Protein AF-A0A085BHT9-F1 (afdb_monomer)

Organism: NCBI:txid421072

Sequence (127 aa):
MGKAIFTNKTFLYGLVFFIIIVLLYNLYALLFEFEAFLFIPIIIQVTLLFLVFVRHQYIKVLLQIWSAVFLILGFGLFVLGGLLKDLANGFEYFDILNYFPKVVLLLAGLIIFQGSSKTIHTRNLDD

Secondary structure (DSSP, 8-state):
--EEEES-HHHHHHHHHHHHHHHHHHHHHHHHH--GGGHHHHHHHHHHHHHHHHTBTTHHHHHHHHIIIIIIIHHHHHHHHHHHHHHHTTTTT--HHHHHHHHHHHHHHHHHHHHHHHHEEEE-TT-

pLDDT: mean 91.44, std 7.53, range [50.0, 97.25]

Mean predicted aligned error: 4.76 Å

Radius of gyration: 17.09 Å; Cα contacts (8 Å, |Δi|>4): 119; chains: 1; bounding box: 45×24×51 Å

Solvent-accessible surface area (backbone atoms only — not comparable to full-atom values): 6765 Å² total; per-residue (Å²): 126,41,36,37,43,69,76,43,63,68,58,53,54,52,49,53,51,50,52,51,53,54,43,51,50,46,51,49,45,37,74,75,69,64,46,74,75,44,54,59,61,44,55,52,48,54,50,50,52,53,30,60,75,71,25,36,45,57,42,48,61,53,47,35,52,48,21,44,51,62,22,32,48,46,28,43,50,51,52,52,53,49,52,52,52,31,58,75,57,73,46,77,82,68,55,66,80,75,45,49,66,40,52,52,44,23,50,50,13,52,50,48,32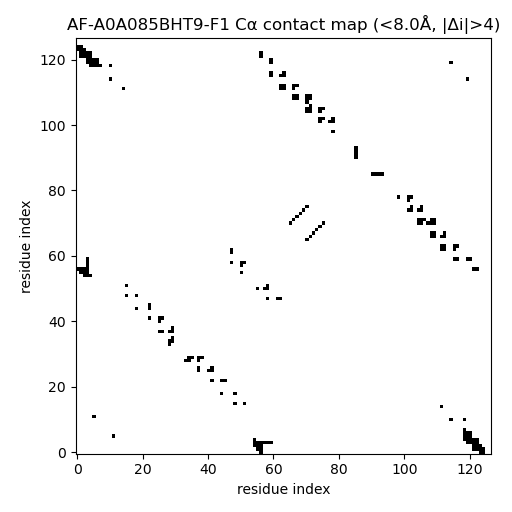,52,43,37,65,76,31,45,46,69,46,61,78,88,115

Structure (mmCIF, N/CA/C/O backbone):
data_AF-A0A085BHT9-F1
#
_entry.id   AF-A0A085BHT9-F1
#
loop_
_atom_site.group_PDB
_atom_site.id
_atom_site.type_symbol
_atom_site.label_atom_id
_atom_site.label_alt_id
_atom_site.label_comp_id
_atom_site.label_asym_id
_atom_site.label_entity_id
_atom_site.label_seq_id
_atom_site.pdbx_PDB_ins_code
_atom_site.Cartn_x
_atom_site.Cartn_y
_atom_site.Cartn_z
_atom_site.occupancy
_atom_site.B_iso_or_equiv
_atom_site.auth_seq_id
_atom_site.auth_comp_id
_atom_site.auth_asym_id
_atom_site.auth_atom_id
_atom_site.pdbx_PDB_model_num
ATOM 1 N N . MET A 1 1 ? -15.523 10.522 21.002 1.00 62.94 1 MET A N 1
ATOM 2 C CA . MET A 1 1 ? -14.625 10.137 19.885 1.00 62.94 1 MET A CA 1
ATOM 3 C C . MET A 1 1 ? -15.348 9.161 18.975 1.00 62.94 1 MET A C 1
ATOM 5 O O . MET A 1 1 ? -15.784 8.120 19.461 1.00 62.94 1 MET A O 1
ATOM 9 N N . GLY A 1 2 ? -15.507 9.498 17.694 1.00 70.94 2 GLY A N 1
ATOM 10 C CA . GLY A 1 2 ? -16.174 8.619 16.740 1.00 70.94 2 GLY A CA 1
ATOM 11 C C . GLY A 1 2 ? -15.411 7.309 16.535 1.00 70.94 2 GLY A C 1
ATOM 12 O O . GLY A 1 2 ? -14.186 7.250 16.678 1.00 70.94 2 GLY A O 1
ATOM 13 N N . LYS A 1 3 ? -16.141 6.239 16.215 1.00 83.38 3 LYS A N 1
ATOM 14 C CA . LYS A 1 3 ? -15.568 4.911 15.942 1.00 83.38 3 LYS A CA 1
ATOM 15 C C . LYS A 1 3 ? -15.850 4.496 14.506 1.00 83.38 3 LYS A C 1
ATOM 17 O O . LYS A 1 3 ? -16.938 4.734 13.979 1.00 83.38 3 LYS A O 1
ATOM 22 N N . ALA A 1 4 ? -14.873 3.840 13.891 1.00 89.31 4 ALA A N 1
ATOM 23 C CA . ALA A 1 4 ? -15.041 3.195 12.602 1.00 89.31 4 ALA A CA 1
ATOM 24 C C . ALA A 1 4 ? -15.702 1.821 12.774 1.00 89.31 4 ALA A C 1
ATOM 26 O O . ALA A 1 4 ? -15.279 0.985 13.578 1.00 89.31 4 ALA A O 1
ATOM 27 N N . ILE A 1 5 ? -16.744 1.573 11.992 1.00 88.62 5 ILE A N 1
ATOM 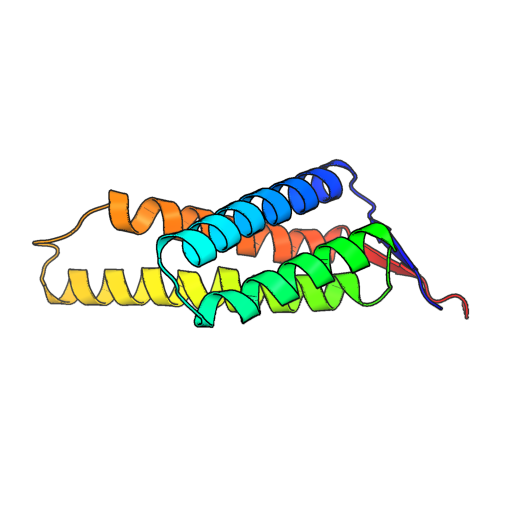28 C CA . ILE A 1 5 ? -17.458 0.302 11.959 1.00 88.62 5 ILE A CA 1
ATOM 29 C C . ILE A 1 5 ? -17.193 -0.338 10.603 1.00 88.62 5 ILE A C 1
ATOM 31 O O . ILE A 1 5 ? -17.589 0.193 9.567 1.00 88.62 5 ILE A O 1
ATOM 35 N N . PHE A 1 6 ? -16.517 -1.486 10.631 1.00 90.75 6 PHE A N 1
ATOM 36 C CA . PHE A 1 6 ? -16.329 -2.347 9.469 1.00 90.75 6 PHE A CA 1
ATOM 37 C C . PHE A 1 6 ? -17.542 -3.271 9.344 1.00 90.75 6 PHE A C 1
ATOM 39 O O . PHE A 1 6 ? -17.735 -4.148 10.188 1.00 90.75 6 PHE A O 1
ATOM 46 N N . THR A 1 7 ? -18.362 -3.074 8.313 1.00 91.38 7 THR A N 1
ATOM 47 C CA . THR A 1 7 ? -19.574 -3.879 8.074 1.00 91.38 7 THR A CA 1
ATOM 48 C C . THR A 1 7 ? -19.247 -5.244 7.481 1.00 91.38 7 THR A C 1
ATOM 50 O O . THR A 1 7 ? -19.899 -6.234 7.802 1.00 91.38 7 THR A O 1
ATOM 53 N N . ASN A 1 8 ? -18.198 -5.321 6.661 1.00 92.56 8 ASN A N 1
ATOM 54 C CA . ASN A 1 8 ? -17.762 -6.550 6.013 1.00 92.56 8 ASN A CA 1
ATOM 55 C C . ASN A 1 8 ? -16.495 -7.108 6.686 1.00 92.56 8 ASN A C 1
ATOM 57 O O . ASN A 1 8 ? -15.405 -6.544 6.558 1.00 92.56 8 ASN A O 1
ATOM 61 N N . LYS A 1 9 ? -16.638 -8.245 7.382 1.00 91.69 9 LYS A N 1
ATOM 62 C CA . LYS A 1 9 ? -15.520 -8.937 8.047 1.00 91.69 9 LYS A CA 1
ATOM 63 C C . LYS A 1 9 ? -14.504 -9.503 7.052 1.00 91.69 9 LYS A C 1
ATOM 65 O O . LYS A 1 9 ? -13.311 -9.445 7.323 1.00 91.69 9 LYS A O 1
ATOM 70 N N . THR A 1 10 ? -14.955 -9.999 5.900 1.00 92.88 10 THR A N 1
ATOM 71 C CA . THR A 1 10 ? -14.074 -10.517 4.843 1.00 92.88 10 THR A CA 1
ATOM 72 C C . THR A 1 10 ? -13.161 -9.419 4.312 1.00 92.88 10 THR A C 1
ATOM 74 O O . THR A 1 10 ? -11.958 -9.630 4.191 1.00 92.88 10 THR A O 1
ATOM 77 N N . PHE A 1 11 ? -13.709 -8.221 4.075 1.00 93.38 11 PHE A N 1
ATOM 78 C CA . PHE A 1 11 ? -12.903 -7.063 3.686 1.00 93.38 11 PHE A CA 1
ATOM 79 C C . PHE A 1 11 ? -11.887 -6.692 4.771 1.00 93.38 11 PHE A C 1
ATOM 81 O O . PHE A 1 11 ? -10.725 -6.471 4.456 1.00 93.38 11 PHE A O 1
ATOM 88 N N . LEU A 1 12 ? -12.297 -6.669 6.045 1.00 94.19 12 LEU A N 1
ATOM 89 C CA . LEU A 1 12 ? -11.396 -6.366 7.160 1.00 94.19 12 LEU A CA 1
ATOM 90 C C . LEU A 1 12 ? -10.214 -7.347 7.231 1.00 94.19 12 LEU A C 1
ATOM 92 O O . LEU A 1 12 ? -9.068 -6.907 7.293 1.00 94.19 12 LEU A O 1
ATOM 96 N N . TYR A 1 13 ? -10.474 -8.657 7.208 1.00 95.00 13 TYR A N 1
ATOM 97 C CA . TYR A 1 13 ? -9.405 -9.657 7.275 1.00 95.00 13 TYR A CA 1
ATOM 98 C C . TYR A 1 13 ? -8.514 -9.628 6.032 1.00 95.00 13 TYR A C 1
ATOM 100 O O . TYR A 1 13 ? -7.295 -9.668 6.171 1.00 95.00 13 TYR A O 1
ATOM 108 N N . GLY A 1 14 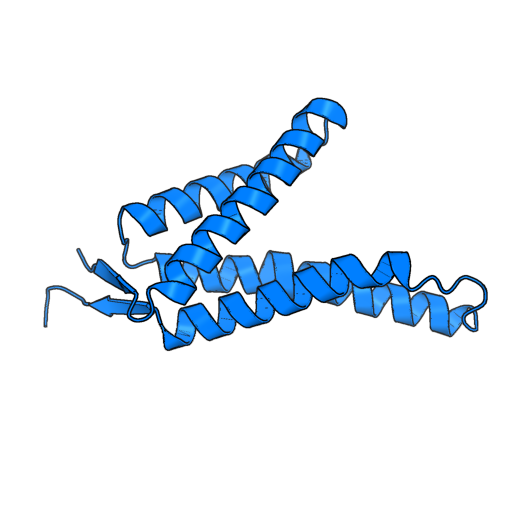? -9.103 -9.483 4.840 1.00 96.31 14 GLY A N 1
ATOM 109 C CA . GLY A 1 14 ? -8.349 -9.342 3.594 1.00 96.31 14 GLY A CA 1
ATOM 110 C C . GLY A 1 14 ? -7.461 -8.096 3.585 1.00 96.31 14 GLY A C 1
ATOM 111 O O . GLY A 1 14 ? -6.305 -8.173 3.182 1.00 96.31 14 GLY A O 1
ATOM 112 N N . LEU A 1 15 ? -7.962 -6.970 4.099 1.00 96.12 15 LEU A N 1
ATOM 113 C CA . LEU A 1 15 ? -7.204 -5.728 4.225 1.00 96.12 15 LEU A CA 1
ATOM 114 C C . LEU A 1 15 ? -6.018 -5.884 5.182 1.00 96.12 15 LEU A C 1
ATOM 116 O O . LEU A 1 15 ? -4.902 -5.519 4.828 1.00 96.12 15 LEU A O 1
ATOM 120 N N . VAL A 1 16 ? -6.251 -6.422 6.383 1.00 96.88 16 VAL A N 1
ATOM 121 C CA . VAL A 1 16 ? -5.185 -6.638 7.375 1.00 96.88 16 VAL A CA 1
ATOM 122 C C . VAL A 1 16 ? -4.127 -7.585 6.818 1.00 96.88 16 VAL A C 1
ATOM 124 O O . VAL A 1 16 ? -2.941 -7.274 6.877 1.00 96.88 16 VAL A O 1
ATOM 127 N N . PHE A 1 17 ? -4.553 -8.700 6.223 1.00 97.25 17 PHE A N 1
ATOM 128 C CA . PHE A 1 17 ? -3.659 -9.665 5.593 1.00 97.25 17 PHE A CA 1
ATOM 129 C C . PHE A 1 17 ? -2.819 -9.028 4.481 1.00 97.25 17 PHE A C 1
ATOM 131 O O . PHE A 1 17 ? -1.600 -9.189 4.460 1.00 97.25 17 PHE A O 1
ATOM 138 N N . PHE A 1 18 ? -3.449 -8.243 3.605 1.00 96.38 18 PHE A N 1
ATOM 139 C CA . PHE A 1 18 ? -2.754 -7.531 2.539 1.00 96.38 18 PHE A CA 1
ATOM 140 C C . PHE A 1 18 ? -1.722 -6.538 3.087 1.00 96.38 18 PHE A C 1
ATOM 142 O O . PHE A 1 18 ? -0.571 -6.565 2.658 1.00 96.38 18 PHE A O 1
ATOM 149 N N . ILE A 1 19 ? -2.095 -5.699 4.063 1.00 96.12 19 ILE A N 1
ATOM 150 C CA . ILE A 1 19 ? -1.159 -4.732 4.655 1.00 96.12 19 ILE A CA 1
ATOM 151 C C . ILE A 1 19 ? 0.023 -5.457 5.311 1.00 96.12 19 ILE A C 1
ATOM 153 O O . ILE A 1 19 ? 1.153 -5.007 5.149 1.00 96.12 19 ILE A O 1
ATOM 157 N N . ILE A 1 20 ? -0.205 -6.588 5.990 1.00 97.19 20 ILE A N 1
ATOM 158 C CA . ILE A 1 20 ? 0.872 -7.393 6.587 1.00 97.19 20 ILE A CA 1
ATOM 159 C C . ILE A 1 20 ? 1.821 -7.932 5.512 1.00 97.19 20 ILE A C 1
ATOM 161 O O . ILE A 1 20 ? 3.029 -7.796 5.674 1.00 97.19 20 ILE A O 1
ATOM 165 N N . ILE A 1 21 ? 1.313 -8.497 4.411 1.00 96.00 21 ILE A N 1
ATOM 166 C CA . ILE A 1 21 ? 2.170 -8.999 3.322 1.00 96.00 21 ILE A CA 1
ATOM 167 C C . ILE A 1 21 ? 3.048 -7.881 2.759 1.00 96.00 21 ILE A C 1
ATOM 169 O O . ILE A 1 21 ? 4.260 -8.054 2.645 1.00 96.00 21 ILE A O 1
ATOM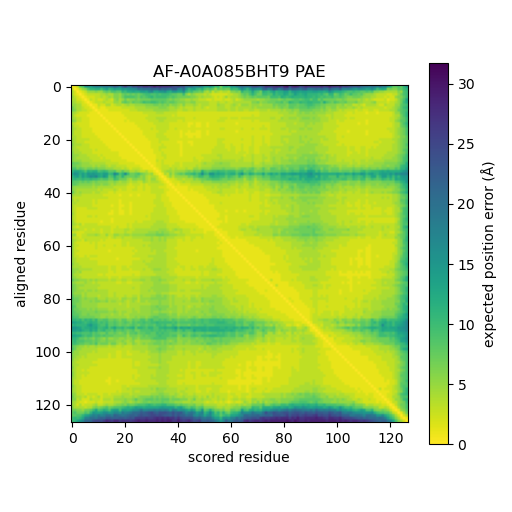 173 N N . VAL A 1 22 ? 2.456 -6.730 2.427 1.00 94.19 22 VAL A N 1
ATOM 174 C CA . VAL A 1 22 ? 3.216 -5.615 1.842 1.00 94.19 22 VAL A CA 1
ATOM 175 C C . VAL A 1 22 ? 4.200 -5.033 2.863 1.00 94.19 22 VAL A C 1
ATOM 177 O O . VAL A 1 22 ? 5.312 -4.664 2.497 1.00 94.19 22 VAL A O 1
ATOM 180 N N . LEU A 1 23 ? 3.838 -4.997 4.147 1.00 95.38 23 LEU A N 1
ATOM 181 C CA . LEU A 1 23 ? 4.735 -4.569 5.220 1.00 95.38 23 LEU A CA 1
ATOM 182 C C . LEU A 1 23 ? 5.934 -5.510 5.368 1.00 95.38 23 LEU A C 1
ATOM 184 O O . LEU A 1 23 ? 7.060 -5.036 5.481 1.00 95.38 23 LEU A O 1
ATOM 188 N N . LEU A 1 24 ? 5.712 -6.827 5.334 1.00 95.19 24 LEU A N 1
ATOM 189 C CA . LEU A 1 24 ? 6.789 -7.817 5.375 1.00 95.19 24 LEU A CA 1
ATOM 190 C C . LEU A 1 24 ? 7.709 -7.697 4.158 1.00 95.19 24 LEU A C 1
ATOM 192 O O . LEU A 1 24 ? 8.924 -7.766 4.317 1.00 95.19 24 LEU A O 1
ATOM 196 N N . TYR A 1 25 ? 7.146 -7.462 2.970 1.00 93.12 25 TYR A N 1
ATOM 197 C CA . TYR A 1 25 ? 7.930 -7.211 1.761 1.00 93.12 25 TYR A CA 1
ATOM 198 C C . TYR A 1 25 ? 8.801 -5.954 1.899 1.00 93.12 25 TYR A C 1
ATOM 200 O O . TYR A 1 25 ? 10.004 -6.009 1.660 1.00 93.12 25 TYR A O 1
ATOM 208 N N . ASN A 1 26 ? 8.224 -4.839 2.358 1.00 92.44 26 ASN A N 1
ATOM 209 C CA . ASN A 1 26 ? 8.969 -3.596 2.562 1.00 92.44 26 ASN A CA 1
ATOM 210 C C . ASN A 1 26 ? 10.045 -3.732 3.649 1.00 92.44 26 ASN A C 1
ATOM 212 O O . ASN A 1 26 ? 11.126 -3.170 3.508 1.00 92.44 26 ASN A O 1
ATOM 216 N N . LEU A 1 27 ? 9.771 -4.479 4.724 1.00 93.25 27 LEU A N 1
ATOM 217 C CA . LEU A 1 27 ? 10.758 -4.776 5.765 1.00 93.25 27 LEU A CA 1
ATOM 218 C C . LEU A 1 27 ? 11.903 -5.636 5.229 1.00 93.25 27 LEU A C 1
ATOM 220 O O . LEU A 1 27 ? 13.057 -5.353 5.534 1.00 93.25 27 LEU A O 1
ATOM 224 N N . TYR A 1 28 ? 11.597 -6.657 4.426 1.00 93.06 28 TYR A N 1
ATOM 225 C CA . TYR A 1 28 ? 12.612 -7.464 3.755 1.00 93.06 28 TYR A CA 1
ATOM 226 C C . TYR A 1 28 ? 13.508 -6.581 2.874 1.00 93.06 28 TYR A C 1
ATOM 228 O O . TYR A 1 28 ? 14.717 -6.543 3.085 1.00 93.06 28 TYR A O 1
ATOM 236 N N . ALA A 1 29 ? 12.924 -5.794 1.968 1.00 90.88 29 ALA A N 1
ATOM 237 C CA . ALA A 1 29 ? 13.687 -4.906 1.093 1.00 90.88 29 ALA A CA 1
ATOM 238 C C . ALA A 1 29 ? 14.518 -3.878 1.888 1.00 90.88 29 ALA A C 1
ATOM 240 O O . ALA A 1 29 ? 15.693 -3.676 1.602 1.00 90.88 29 ALA A O 1
ATOM 241 N N . LEU A 1 30 ? 13.981 -3.306 2.971 1.00 92.00 30 LEU A N 1
ATOM 242 C CA . LEU A 1 30 ? 14.740 -2.394 3.833 1.00 92.00 30 LEU A CA 1
ATOM 243 C C . LEU A 1 30 ? 15.981 -3.063 4.456 1.00 92.00 30 LEU A C 1
ATOM 245 O O . LEU A 1 30 ? 17.035 -2.434 4.538 1.00 92.00 30 LEU A O 1
ATOM 249 N N . LEU A 1 31 ? 15.858 -4.313 4.913 1.00 91.00 31 LEU A N 1
ATOM 250 C CA . LEU A 1 31 ? 16.932 -5.028 5.610 1.00 91.00 31 LEU A CA 1
ATOM 251 C C . LEU A 1 31 ? 18.025 -5.550 4.672 1.00 91.00 31 LEU A C 1
ATOM 253 O O . LEU A 1 31 ? 19.178 -5.633 5.090 1.00 91.00 31 LEU A O 1
ATOM 257 N N . PHE A 1 32 ? 17.669 -5.925 3.443 1.00 90.81 32 PHE A N 1
ATOM 258 C CA . PHE A 1 32 ? 18.598 -6.556 2.501 1.00 90.81 32 PHE A CA 1
ATOM 259 C C . PHE A 1 32 ? 19.090 -5.611 1.396 1.00 90.81 32 PHE A C 1
ATOM 261 O O . PHE A 1 32 ? 20.211 -5.779 0.922 1.00 90.81 32 PHE A O 1
ATOM 268 N N . GLU A 1 33 ? 18.301 -4.604 1.018 1.00 88.19 33 GLU A N 1
ATOM 269 C CA . GLU A 1 33 ? 18.612 -3.663 -0.072 1.00 88.19 33 GLU A CA 1
ATOM 270 C C . GLU A 1 33 ? 18.981 -2.259 0.451 1.00 88.19 33 GLU A C 1
ATOM 272 O O . GLU A 1 33 ? 19.467 -1.423 -0.305 1.00 88.19 33 GLU A O 1
ATOM 277 N N . PHE A 1 34 ? 18.818 -2.005 1.760 1.00 81.69 34 PHE A N 1
ATOM 278 C CA . PHE A 1 34 ? 19.176 -0.753 2.452 1.00 81.69 34 PHE A CA 1
ATOM 279 C C . PHE A 1 34 ? 18.535 0.518 1.865 1.00 81.69 34 PHE A C 1
ATOM 281 O O . PHE A 1 34 ? 19.055 1.629 2.009 1.00 81.69 34 PHE A O 1
ATOM 288 N N . GLU A 1 35 ? 17.360 0.388 1.250 1.00 82.69 35 GLU A N 1
ATOM 289 C CA . GLU A 1 35 ? 16.635 1.524 0.690 1.00 82.69 35 GLU A CA 1
ATOM 290 C C . GLU A 1 35 ? 15.943 2.354 1.783 1.00 82.69 35 GLU A C 1
ATOM 292 O O . GLU A 1 35 ? 14.809 2.093 2.189 1.00 82.69 35 GLU A O 1
ATOM 297 N N . ALA A 1 36 ? 16.600 3.426 2.235 1.00 83.19 36 ALA A N 1
ATOM 298 C CA . ALA A 1 36 ? 16.061 4.329 3.258 1.00 83.19 36 ALA A CA 1
ATOM 299 C C . ALA A 1 36 ? 14.701 4.960 2.880 1.00 83.19 36 ALA A C 1
ATOM 301 O O . ALA A 1 36 ? 13.926 5.355 3.752 1.00 83.19 36 ALA A O 1
ATOM 302 N N . PHE A 1 37 ? 14.356 5.035 1.593 1.00 84.94 37 PHE A N 1
ATOM 303 C CA . PHE A 1 37 ? 13.049 5.545 1.171 1.00 84.94 37 PHE A CA 1
ATOM 304 C C . PHE A 1 37 ? 11.882 4.650 1.641 1.00 84.94 37 PHE A C 1
ATOM 306 O O . PHE A 1 37 ? 10.761 5.135 1.810 1.00 84.94 37 PHE A O 1
ATOM 313 N N . LEU A 1 38 ? 12.145 3.373 1.949 1.00 87.62 38 LEU A N 1
ATOM 314 C CA . LEU A 1 38 ? 11.146 2.411 2.420 1.00 87.62 38 LEU A CA 1
ATOM 315 C C . LEU A 1 38 ? 10.683 2.648 3.867 1.00 87.62 38 LEU A C 1
ATOM 317 O O . LEU A 1 38 ? 9.648 2.113 4.268 1.00 87.62 38 LEU A O 1
ATOM 321 N N . PHE A 1 39 ? 11.352 3.508 4.644 1.00 89.31 39 PHE A N 1
ATOM 322 C CA . PHE A 1 39 ? 10.857 3.890 5.973 1.00 89.31 39 PHE A CA 1
ATOM 323 C C . PHE A 1 39 ? 9.477 4.560 5.910 1.00 89.31 39 PHE A C 1
ATOM 325 O O . PHE A 1 39 ? 8.620 4.291 6.754 1.00 89.31 39 PHE A O 1
ATOM 332 N N . ILE A 1 40 ? 9.233 5.390 4.890 1.00 90.62 40 ILE A N 1
ATOM 333 C CA . ILE A 1 40 ? 7.960 6.101 4.704 1.00 90.62 40 ILE A CA 1
ATOM 334 C C . ILE A 1 40 ? 6.783 5.117 4.559 1.00 90.62 40 ILE A C 1
ATOM 336 O O . ILE A 1 40 ? 5.849 5.196 5.365 1.00 90.62 40 ILE A O 1
ATOM 340 N N . PRO A 1 41 ? 6.782 4.174 3.591 1.00 90.00 41 PRO A N 1
ATOM 341 C CA . PRO A 1 41 ? 5.676 3.234 3.446 1.00 90.00 41 PRO A CA 1
ATOM 342 C C . PRO A 1 41 ? 5.512 2.321 4.668 1.00 90.00 41 PRO A C 1
ATOM 344 O O . PRO A 1 41 ? 4.372 2.049 5.045 1.00 90.00 41 PRO A O 1
ATOM 347 N N . ILE A 1 42 ? 6.600 1.915 5.334 1.00 94.00 42 ILE A N 1
ATOM 348 C CA . ILE A 1 42 ? 6.545 1.091 6.555 1.00 94.00 42 ILE A CA 1
ATOM 349 C C . ILE A 1 42 ? 5.808 1.823 7.683 1.00 94.00 42 ILE A C 1
ATOM 351 O O . ILE A 1 42 ? 4.866 1.277 8.260 1.00 94.00 42 ILE A O 1
ATOM 355 N N . ILE A 1 43 ? 6.182 3.073 7.978 1.00 94.62 43 ILE A N 1
ATOM 356 C CA . ILE A 1 43 ? 5.548 3.865 9.045 1.00 94.62 43 ILE A CA 1
ATOM 357 C C . ILE A 1 43 ? 4.052 4.048 8.764 1.00 94.62 43 ILE A C 1
ATOM 359 O O . ILE A 1 43 ? 3.223 3.896 9.668 1.00 94.62 43 ILE A O 1
ATOM 363 N N . ILE A 1 44 ? 3.689 4.328 7.509 1.00 94.06 44 ILE A N 1
ATOM 364 C CA . ILE A 1 44 ? 2.287 4.491 7.109 1.00 94.06 44 ILE A CA 1
ATOM 365 C C . ILE A 1 44 ? 1.515 3.178 7.290 1.00 94.06 44 ILE A C 1
ATOM 367 O O . ILE A 1 44 ? 0.416 3.190 7.843 1.00 94.06 44 ILE A O 1
ATOM 371 N N . GLN A 1 45 ? 2.081 2.041 6.883 1.00 95.00 45 GLN A N 1
ATOM 372 C CA . GLN A 1 45 ? 1.448 0.725 7.014 1.00 95.00 45 GLN A CA 1
ATOM 373 C C . GLN A 1 45 ? 1.251 0.310 8.476 1.00 95.00 45 GLN A C 1
ATOM 375 O O . GLN A 1 45 ? 0.167 -0.150 8.839 1.00 95.00 45 GLN A O 1
ATOM 380 N N . VAL A 1 46 ? 2.255 0.529 9.331 1.00 96.00 46 VAL A N 1
ATOM 381 C CA . VAL A 1 46 ? 2.143 0.291 10.779 1.00 96.00 46 VAL A CA 1
ATOM 382 C C . VAL A 1 46 ? 1.052 1.176 11.384 1.00 96.00 46 VAL A C 1
ATOM 384 O O . VAL A 1 46 ? 0.203 0.690 12.133 1.00 96.00 46 VAL A O 1
ATOM 387 N N . THR A 1 47 ? 1.015 2.456 11.003 1.00 95.44 47 THR A N 1
ATOM 388 C CA . THR A 1 47 ? -0.022 3.398 11.450 1.00 95.44 47 THR A CA 1
ATOM 389 C C . THR A 1 47 ? -1.416 2.948 11.012 1.00 95.44 47 THR A C 1
ATOM 391 O O . THR A 1 47 ? -2.350 2.956 11.814 1.00 95.44 47 THR A O 1
ATOM 394 N N . LEU A 1 48 ? -1.574 2.503 9.762 1.00 95.69 48 LEU A N 1
ATOM 395 C CA 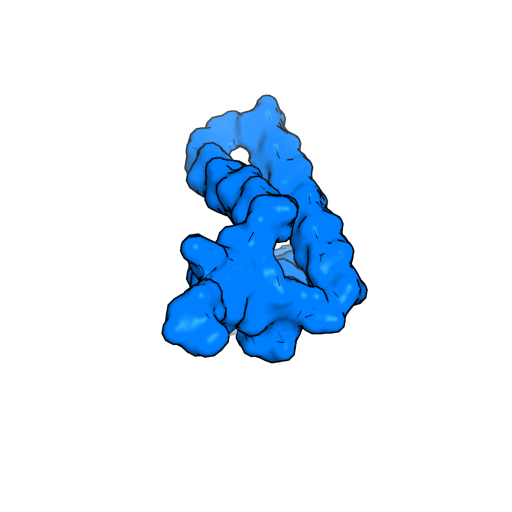. LEU A 1 48 ? -2.840 1.973 9.259 1.00 95.69 48 LEU A CA 1
ATOM 396 C C . LEU A 1 48 ? -3.289 0.745 10.050 1.00 95.69 48 LEU A C 1
ATOM 398 O O . LEU A 1 48 ? -4.435 0.714 10.492 1.00 95.69 48 LEU A O 1
ATOM 402 N N . LEU A 1 49 ? -2.403 -0.230 10.279 1.00 96.50 49 LEU A N 1
ATOM 403 C CA . LEU A 1 49 ? -2.725 -1.414 11.081 1.00 96.50 49 LEU A CA 1
ATOM 404 C C . LEU A 1 49 ? -3.186 -1.022 12.484 1.00 96.50 49 LEU A C 1
ATOM 406 O O . LEU A 1 49 ? -4.247 -1.465 12.925 1.00 96.50 49 LEU A O 1
ATOM 410 N N . PHE A 1 50 ? -2.446 -0.140 13.155 1.00 95.75 50 PHE A N 1
ATOM 411 C CA . PHE A 1 50 ? -2.816 0.360 14.475 1.00 95.75 50 PHE A CA 1
ATOM 412 C C . PHE A 1 50 ? -4.225 0.980 14.483 1.00 95.75 50 PHE A C 1
ATOM 414 O O . PHE A 1 50 ? -5.066 0.624 15.313 1.00 95.75 50 PHE A O 1
ATOM 421 N N . LEU A 1 51 ? -4.526 1.850 13.516 1.00 93.50 51 LEU A N 1
ATOM 422 C CA . LEU A 1 51 ? -5.830 2.507 13.405 1.00 93.50 51 LEU A CA 1
ATOM 423 C C . LEU A 1 51 ? -6.967 1.539 13.038 1.00 93.50 51 LEU A C 1
ATOM 425 O O . LEU A 1 51 ? -8.100 1.747 13.487 1.00 93.50 51 LEU A O 1
ATOM 429 N N . VAL A 1 52 ? -6.684 0.481 12.269 1.00 94.06 52 VAL A N 1
ATOM 430 C CA . VAL A 1 52 ? -7.635 -0.613 12.012 1.00 94.06 52 VAL A CA 1
ATOM 431 C C . VAL A 1 52 ? -7.978 -1.330 13.320 1.00 94.06 52 VAL A C 1
ATOM 433 O O . VAL A 1 52 ? -9.163 -1.508 13.614 1.00 94.06 52 VAL A O 1
ATOM 436 N N . PHE A 1 53 ? -6.978 -1.689 14.133 1.00 93.12 53 PHE A N 1
ATOM 437 C CA . PHE A 1 53 ? -7.194 -2.401 15.399 1.00 93.12 53 PHE A CA 1
ATOM 438 C C . PHE A 1 53 ? -7.958 -1.562 16.428 1.00 93.12 53 PHE A C 1
ATOM 440 O O . PHE A 1 53 ? -8.902 -2.056 17.045 1.00 93.12 53 PHE A O 1
ATOM 447 N N . VAL A 1 54 ? -7.613 -0.279 16.563 1.00 92.12 54 VAL A N 1
ATOM 448 C CA . VAL A 1 54 ? -8.288 0.655 17.484 1.00 92.12 54 VAL A CA 1
ATOM 449 C C . VAL A 1 54 ? -9.651 1.121 16.942 1.00 92.12 54 VAL A C 1
ATOM 451 O O . VAL A 1 54 ? -10.443 1.719 17.671 1.00 92.12 54 VAL A O 1
ATOM 454 N N . ARG A 1 55 ? -9.974 0.809 15.677 1.00 89.56 55 ARG A N 1
ATOM 455 C CA . ARG A 1 55 ? -11.201 1.240 14.984 1.00 89.56 55 ARG A CA 1
ATOM 456 C C . ARG A 1 55 ? -11.384 2.758 15.012 1.00 89.56 55 ARG A C 1
ATOM 458 O O . ARG A 1 55 ? -12.471 3.272 15.288 1.00 89.56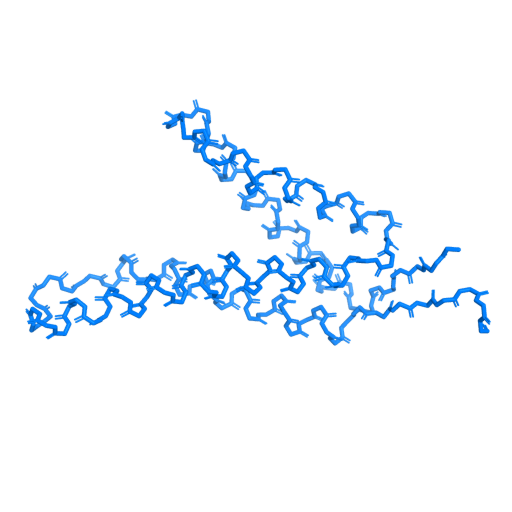 55 ARG A O 1
ATOM 465 N N . HIS A 1 56 ? -10.308 3.478 14.725 1.00 92.69 56 HIS A N 1
ATOM 466 C CA . HIS A 1 56 ? -10.297 4.935 14.767 1.00 92.69 56 HIS A CA 1
ATOM 467 C C . HIS A 1 56 ? -11.131 5.548 13.630 1.00 92.69 56 HIS A C 1
ATOM 469 O O . HIS A 1 56 ? -11.065 5.072 12.500 1.00 92.69 56 HIS A O 1
ATOM 475 N N . GLN A 1 57 ? -11.861 6.642 13.881 1.00 89.31 57 GLN A N 1
ATOM 476 C CA . GLN A 1 57 ? -12.720 7.304 12.879 1.00 89.31 57 GLN A CA 1
ATOM 477 C C . GLN A 1 57 ? -12.001 7.678 11.569 1.00 89.31 57 GLN A C 1
ATOM 479 O O . GLN A 1 57 ? -12.580 7.573 10.491 1.00 89.31 57 GLN A O 1
ATOM 484 N N . TYR A 1 58 ? -10.719 8.051 11.635 1.00 91.56 58 TYR A N 1
ATOM 485 C CA . TYR A 1 58 ? -9.947 8.455 10.452 1.00 91.56 58 TYR A CA 1
ATOM 486 C C . TYR A 1 58 ? -9.429 7.297 9.589 1.00 91.56 58 TYR A C 1
ATOM 488 O O . TYR A 1 58 ? -8.861 7.557 8.530 1.00 91.56 58 TYR A O 1
ATOM 496 N N . ILE A 1 59 ? -9.634 6.030 9.980 1.00 93.88 59 ILE A N 1
ATOM 497 C CA . ILE A 1 59 ? -9.090 4.896 9.216 1.00 93.88 59 ILE A CA 1
ATOM 498 C C . ILE A 1 59 ? -9.598 4.867 7.773 1.00 93.88 59 ILE A C 1
ATOM 500 O O . ILE A 1 59 ? -8.840 4.550 6.862 1.00 93.88 59 ILE A O 1
ATOM 504 N N . LYS A 1 60 ? -10.860 5.253 7.549 1.00 93.56 60 LYS A N 1
ATOM 505 C CA . LYS A 1 60 ? -11.455 5.311 6.210 1.00 93.56 60 LYS A CA 1
ATOM 506 C C . LYS A 1 60 ? -10.665 6.242 5.295 1.00 93.56 60 LYS A C 1
ATOM 508 O O . LYS A 1 60 ? -10.234 5.831 4.224 1.00 93.56 60 LYS A O 1
ATOM 513 N N . VAL A 1 61 ? -10.468 7.480 5.744 1.00 93.19 61 VAL A N 1
ATOM 514 C CA . VAL A 1 61 ? -9.806 8.526 4.959 1.00 93.19 61 VAL A CA 1
ATOM 515 C C . VAL A 1 61 ? -8.342 8.167 4.729 1.00 93.19 61 VAL A C 1
ATOM 517 O O . VAL A 1 61 ? -7.871 8.238 3.598 1.00 93.19 61 VAL A O 1
ATOM 520 N N . LEU A 1 62 ? -7.633 7.706 5.765 1.00 94.25 62 LEU A N 1
ATOM 521 C CA . LEU A 1 62 ? -6.233 7.305 5.616 1.00 94.25 62 LEU A CA 1
ATOM 522 C C . LEU A 1 62 ? -6.067 6.119 4.656 1.00 94.25 62 LEU A C 1
ATOM 524 O O . LEU A 1 62 ? -5.157 6.147 3.833 1.00 94.25 62 LEU A O 1
ATOM 528 N N . LEU A 1 63 ? -6.948 5.112 4.703 1.00 95.38 63 LEU A N 1
ATOM 529 C CA . LEU A 1 63 ? -6.925 3.997 3.748 1.00 95.38 63 LEU A CA 1
ATOM 530 C C . LEU A 1 63 ? -7.174 4.461 2.315 1.00 95.38 63 LEU A C 1
ATOM 532 O O . LEU A 1 63 ? -6.516 3.978 1.394 1.00 95.38 63 LEU A O 1
ATOM 536 N N . GLN A 1 64 ? -8.109 5.391 2.119 1.00 95.62 64 GLN A N 1
ATOM 537 C CA . GLN A 1 64 ? -8.402 5.953 0.804 1.00 95.62 64 GLN A CA 1
ATOM 538 C C . GLN A 1 64 ? -7.211 6.736 0.253 1.00 95.62 64 GLN A C 1
ATOM 540 O O . GLN A 1 64 ? -6.819 6.502 -0.884 1.00 95.62 64 GLN A O 1
ATOM 545 N N . ILE A 1 65 ? -6.587 7.596 1.062 1.00 95.25 65 ILE A N 1
ATOM 546 C CA . ILE A 1 65 ? -5.390 8.344 0.652 1.00 95.25 65 ILE A CA 1
ATOM 547 C C . ILE A 1 65 ? -4.246 7.381 0.341 1.00 95.25 65 ILE A C 1
ATOM 549 O O . ILE A 1 65 ? -3.634 7.473 -0.719 1.00 95.25 65 ILE A O 1
ATOM 553 N N . TRP A 1 66 ? -3.975 6.430 1.235 1.00 95.06 66 TRP A N 1
ATOM 554 C CA . TRP A 1 66 ? -2.881 5.484 1.055 1.00 95.06 66 TRP A CA 1
ATOM 555 C C . TRP A 1 66 ? -3.060 4.623 -0.202 1.00 95.06 66 TRP A C 1
ATOM 557 O O . TRP A 1 66 ? -2.138 4.518 -1.010 1.00 95.06 66 TRP A O 1
ATOM 567 N N . SER A 1 67 ? -4.252 4.060 -0.415 1.00 96.38 67 SER A N 1
ATOM 568 C CA . SER A 1 67 ? -4.539 3.266 -1.617 1.00 96.38 67 SER A CA 1
ATOM 569 C C . SER A 1 67 ? -4.535 4.112 -2.892 1.00 96.38 67 SER A C 1
ATOM 571 O O . SER A 1 67 ? -4.000 3.666 -3.904 1.00 96.38 67 SER A O 1
ATOM 573 N N . ALA A 1 68 ? -5.049 5.344 -2.856 1.00 96.50 68 ALA A N 1
ATOM 574 C CA . ALA A 1 68 ? -5.017 6.247 -4.003 1.00 96.50 68 ALA A CA 1
ATOM 575 C C . ALA A 1 68 ? -3.588 6.644 -4.392 1.00 96.50 68 ALA A C 1
ATOM 577 O O . ALA A 1 68 ? -3.226 6.559 -5.560 1.00 96.50 68 ALA A O 1
ATOM 578 N N . VAL A 1 69 ? -2.761 7.048 -3.428 1.00 94.69 69 VAL A N 1
ATOM 579 C CA . VAL A 1 69 ? -1.422 7.580 -3.705 1.00 94.69 69 VAL A CA 1
ATOM 580 C C . VAL A 1 69 ? -0.423 6.463 -4.003 1.00 94.69 69 VAL A C 1
ATOM 582 O O . VAL A 1 69 ? 0.226 6.482 -5.046 1.00 94.69 69 VAL A O 1
ATOM 585 N N . PHE A 1 70 ? -0.305 5.470 -3.121 1.00 92.12 70 PHE A N 1
ATOM 586 C CA . PHE A 1 70 ? 0.769 4.478 -3.227 1.00 92.12 70 PHE A CA 1
ATOM 587 C C . PHE A 1 70 ? 0.427 3.321 -4.160 1.00 92.12 70 PHE A C 1
ATOM 589 O O . PHE A 1 70 ? 1.312 2.817 -4.845 1.00 92.12 70 PHE A O 1
ATOM 596 N N . 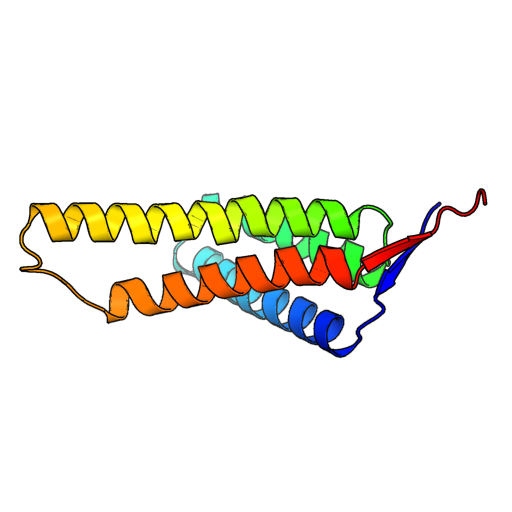LEU A 1 71 ? -0.841 2.899 -4.205 1.00 95.12 71 LEU A N 1
ATOM 597 C CA . LEU A 1 71 ? -1.237 1.757 -5.028 1.00 95.12 71 LEU A CA 1
ATOM 598 C C . LEU A 1 71 ? -1.752 2.204 -6.397 1.00 95.12 71 LEU A C 1
ATOM 600 O O . LEU A 1 71 ? -1.245 1.758 -7.421 1.00 95.12 71 LEU A O 1
ATOM 604 N N . ILE A 1 72 ? -2.736 3.105 -6.427 1.00 97.25 72 ILE A N 1
ATOM 605 C CA . ILE A 1 72 ? -3.383 3.511 -7.678 1.00 97.25 72 ILE A CA 1
ATOM 606 C C . ILE A 1 72 ? -2.466 4.422 -8.495 1.00 97.25 72 ILE A C 1
ATOM 608 O O . ILE A 1 72 ? -2.115 4.078 -9.619 1.00 97.25 72 ILE A O 1
ATOM 612 N N . LEU A 1 73 ? -2.053 5.567 -7.950 1.00 95.94 73 LEU A N 1
ATOM 613 C CA . LEU A 1 73 ? -1.193 6.502 -8.676 1.00 95.94 73 LEU A CA 1
ATOM 614 C C . LEU A 1 73 ? 0.210 5.927 -8.876 1.00 95.94 73 LEU A C 1
ATOM 616 O O . LEU A 1 73 ? 0.698 5.938 -10.000 1.00 95.94 73 LEU A O 1
ATOM 620 N N . GLY A 1 74 ? 0.825 5.371 -7.828 1.00 93.12 74 GLY A N 1
ATOM 621 C CA . GLY A 1 74 ? 2.162 4.775 -7.909 1.00 93.12 74 GLY A CA 1
ATOM 622 C C . GLY A 1 74 ? 2.282 3.712 -9.007 1.00 93.12 74 GLY A C 1
ATOM 623 O O . GLY A 1 74 ? 3.049 3.879 -9.958 1.00 93.12 74 GLY A O 1
ATOM 624 N N . PHE A 1 75 ? 1.488 2.638 -8.929 1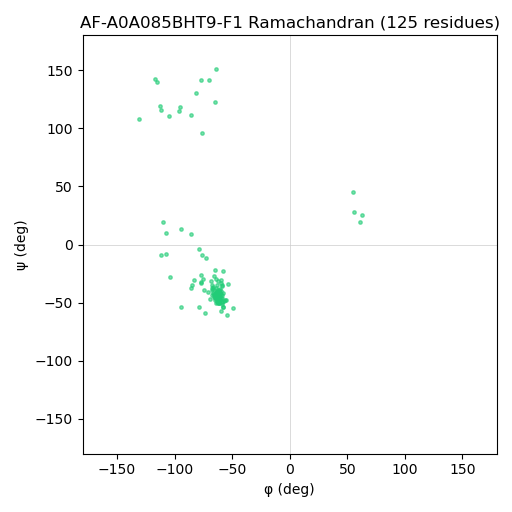.00 94.81 75 PHE A N 1
ATOM 625 C CA . PHE A 1 75 ? 1.552 1.578 -9.941 1.00 94.81 75 PHE A CA 1
ATOM 626 C C . PHE A 1 75 ? 0.860 1.956 -11.250 1.00 94.81 75 PHE A C 1
ATOM 628 O O . PHE A 1 75 ? 1.267 1.466 -12.300 1.00 94.81 75 PHE A O 1
ATOM 635 N N . GLY A 1 76 ? -0.127 2.852 -11.229 1.00 95.69 76 GLY A N 1
ATOM 636 C CA . GLY A 1 76 ? -0.773 3.356 -12.441 1.00 95.69 76 GLY A CA 1
ATOM 637 C C . GLY A 1 76 ? 0.204 4.127 -13.317 1.00 95.69 76 GLY A C 1
ATOM 638 O O . GLY A 1 76 ? 0.302 3.849 -14.509 1.00 95.69 76 GLY A O 1
ATOM 639 N N . LEU A 1 77 ? 0.992 5.024 -12.719 1.00 96.25 77 LEU A N 1
ATOM 640 C CA . LEU A 1 77 ? 2.058 5.735 -13.421 1.00 96.25 77 LEU A CA 1
ATOM 641 C C . LEU A 1 77 ? 3.136 4.780 -13.926 1.00 96.25 77 LEU A C 1
ATOM 643 O O . LEU A 1 77 ? 3.603 4.950 -15.049 1.00 96.25 77 LEU A O 1
ATOM 647 N N . PHE A 1 78 ? 3.498 3.754 -13.150 1.00 94.06 78 PHE A N 1
ATOM 648 C CA . PHE A 1 78 ? 4.459 2.758 -13.614 1.00 94.06 78 PHE A CA 1
ATOM 649 C C . PHE A 1 78 ? 3.937 2.002 -14.843 1.00 94.06 78 PHE A C 1
ATOM 651 O O . PHE A 1 78 ? 4.642 1.888 -15.843 1.00 94.06 78 PHE A O 1
ATOM 658 N N . VAL A 1 79 ? 2.711 1.474 -14.778 1.00 94.69 79 VAL A N 1
ATOM 659 C CA . VAL A 1 79 ? 2.117 0.691 -15.871 1.00 94.69 79 VAL A CA 1
ATOM 660 C C . VAL A 1 79 ? 1.943 1.560 -17.114 1.00 94.69 79 VAL A C 1
ATOM 662 O O . VAL A 1 79 ? 2.386 1.166 -18.188 1.00 94.69 79 VAL A O 1
ATOM 665 N N . LEU A 1 80 ? 1.358 2.753 -16.975 1.00 95.38 80 LEU A N 1
ATOM 666 C CA . LEU A 1 80 ? 1.165 3.672 -18.097 1.00 95.38 80 LEU A CA 1
ATOM 667 C C . LEU A 1 80 ? 2.500 4.139 -18.683 1.00 95.38 80 LEU A C 1
ATOM 669 O O . LEU A 1 80 ? 2.674 4.108 -19.896 1.00 95.38 80 LEU A O 1
ATOM 673 N N . GLY A 1 81 ? 3.456 4.528 -17.837 1.00 94.00 81 GLY A N 1
ATOM 674 C CA . GLY A 1 81 ? 4.781 4.965 -18.274 1.00 94.00 81 GLY A CA 1
ATOM 675 C C . GLY A 1 81 ? 5.552 3.864 -18.998 1.00 94.00 81 GLY A C 1
ATOM 676 O O . GLY A 1 81 ? 6.149 4.122 -20.042 1.00 94.00 81 GLY A O 1
ATOM 677 N N . GLY A 1 82 ? 5.489 2.630 -18.491 1.00 92.62 82 GLY A N 1
ATOM 678 C CA . GLY A 1 82 ? 6.065 1.464 -19.157 1.00 92.62 82 GLY A CA 1
ATOM 679 C C . GLY A 1 82 ? 5.421 1.209 -20.519 1.00 92.62 82 GLY A C 1
ATOM 680 O O . GLY A 1 82 ? 6.129 1.134 -21.518 1.00 92.62 82 GLY A O 1
ATOM 681 N N . LEU A 1 83 ? 4.086 1.167 -20.589 1.00 93.44 83 LEU A N 1
ATOM 682 C CA . LEU A 1 83 ? 3.375 0.919 -21.847 1.00 93.44 83 LEU A CA 1
ATOM 683 C C . LEU A 1 83 ? 3.653 1.998 -22.898 1.00 93.44 83 LEU A C 1
ATOM 685 O O . LEU A 1 83 ? 3.813 1.675 -24.070 1.00 93.44 83 LEU A O 1
ATOM 689 N N . LEU A 1 84 ? 3.744 3.269 -22.495 1.00 94.94 84 LEU A N 1
ATOM 690 C CA . LEU A 1 84 ? 4.120 4.361 -23.397 1.00 94.94 84 LEU A CA 1
ATOM 691 C C . LEU A 1 84 ? 5.552 4.199 -23.918 1.00 94.94 84 LEU A C 1
ATOM 693 O O . LEU A 1 84 ? 5.802 4.430 -25.101 1.00 94.94 84 LEU A O 1
ATOM 697 N N . LYS A 1 85 ? 6.484 3.782 -23.053 1.00 93.62 85 LYS A N 1
ATOM 698 C CA . LYS A 1 85 ? 7.869 3.498 -23.440 1.00 93.62 85 LYS A CA 1
ATOM 699 C C . LYS A 1 85 ? 7.946 2.324 -24.417 1.00 93.62 85 LYS A C 1
ATOM 701 O O . LYS A 1 85 ? 8.639 2.427 -25.424 1.00 93.62 85 LYS A O 1
ATOM 706 N N . ASP A 1 86 ? 7.229 1.239 -24.150 1.00 93.12 86 ASP A N 1
ATOM 707 C CA . ASP A 1 86 ? 7.221 0.071 -25.031 1.00 93.12 86 ASP A CA 1
ATOM 708 C C . ASP A 1 86 ? 6.552 0.388 -26.369 1.00 93.12 86 ASP A C 1
ATOM 710 O O . ASP A 1 86 ? 7.081 0.010 -27.410 1.00 93.12 86 ASP A O 1
ATOM 714 N N . LEU A 1 87 ? 5.465 1.167 -26.367 1.00 93.62 87 LEU A N 1
ATOM 715 C CA . LEU A 1 87 ? 4.817 1.646 -27.588 1.00 93.62 87 LEU A CA 1
ATOM 716 C C . LEU A 1 87 ? 5.774 2.477 -28.455 1.00 93.62 87 LEU A C 1
ATOM 718 O O . LEU A 1 87 ? 5.828 2.278 -29.667 1.00 93.62 87 LEU A O 1
ATOM 722 N N . ALA A 1 88 ? 6.551 3.378 -27.846 1.00 93.75 88 ALA A N 1
ATOM 723 C CA . ALA A 1 88 ? 7.547 4.181 -28.556 1.00 93.75 88 ALA A CA 1
ATOM 724 C C . ALA A 1 88 ? 8.676 3.330 -29.169 1.00 93.75 88 ALA A C 1
ATOM 726 O O . ALA A 1 88 ? 9.208 3.687 -30.217 1.00 93.75 88 ALA A O 1
ATOM 727 N N . ASN A 1 89 ? 9.001 2.192 -28.548 1.00 93.88 89 ASN A N 1
ATOM 728 C CA . ASN A 1 89 ? 10.003 1.233 -29.023 1.00 93.88 89 ASN A CA 1
ATOM 729 C C . ASN A 1 89 ? 9.394 0.095 -29.869 1.00 93.88 89 ASN A C 1
ATOM 731 O O . ASN A 1 89 ? 10.038 -0.932 -30.070 1.00 93.88 89 ASN A O 1
ATOM 735 N N . GLY A 1 90 ? 8.138 0.215 -30.315 1.00 93.25 90 GLY A N 1
ATOM 736 C CA . GLY A 1 90 ? 7.481 -0.811 -31.134 1.00 93.25 90 GLY A CA 1
ATOM 737 C C . GLY A 1 90 ? 7.299 -2.172 -30.446 1.00 93.25 90 GLY A C 1
ATOM 738 O O . GLY A 1 90 ? 7.209 -3.184 -31.132 1.00 93.25 90 GLY A O 1
ATOM 739 N N . PHE A 1 91 ? 7.242 -2.205 -29.111 1.00 90.94 91 PHE A N 1
ATOM 740 C CA . PHE A 1 91 ? 7.120 -3.406 -28.271 1.00 90.94 91 PHE A CA 1
ATOM 741 C C . PHE A 1 91 ? 8.271 -4.420 -28.388 1.00 90.94 91 PHE A C 1
ATOM 743 O O . PHE A 1 91 ? 8.123 -5.562 -27.959 1.00 90.94 91 PHE A O 1
ATOM 750 N N . GLU A 1 92 ? 9.436 -4.015 -28.895 1.00 89.75 92 GLU A N 1
ATOM 751 C CA . GLU A 1 92 ? 10.592 -4.906 -29.088 1.00 89.75 92 GLU A CA 1
ATOM 752 C C . GLU A 1 92 ? 11.088 -5.557 -27.778 1.00 89.75 92 GLU A C 1
ATOM 754 O O . GLU A 1 92 ? 11.503 -6.713 -27.772 1.00 89.75 92 GLU A O 1
ATOM 759 N N . TYR A 1 93 ? 10.970 -4.845 -26.650 1.00 86.00 93 TYR A N 1
ATOM 760 C CA . TYR A 1 93 ? 11.385 -5.302 -25.313 1.00 86.00 93 TYR A CA 1
ATOM 761 C C . TYR A 1 93 ? 10.205 -5.580 -24.373 1.00 86.00 93 TYR A C 1
ATOM 763 O O . TYR A 1 93 ? 10.368 -5.567 -23.151 1.00 86.00 93 TYR A O 1
ATOM 771 N N . PHE A 1 94 ? 9.003 -5.779 -24.919 1.00 90.94 94 PHE A N 1
ATOM 772 C CA . PHE A 1 94 ? 7.815 -5.984 -24.100 1.00 90.94 94 PHE A CA 1
ATOM 773 C C . PHE A 1 94 ? 7.914 -7.281 -23.288 1.00 90.94 94 PHE A C 1
ATOM 775 O O . PHE A 1 94 ? 8.018 -8.374 -23.843 1.00 90.94 94 PHE A O 1
ATOM 782 N N . ASP A 1 95 ? 7.807 -7.157 -21.965 1.00 89.44 95 ASP A N 1
ATOM 783 C CA . ASP A 1 95 ? 7.790 -8.292 -21.046 1.00 89.44 95 ASP A CA 1
ATOM 784 C C . ASP A 1 95 ? 6.621 -8.184 -20.066 1.00 89.44 95 ASP A C 1
ATOM 786 O O . ASP A 1 95 ? 6.622 -7.387 -19.121 1.00 89.44 95 ASP A O 1
ATOM 790 N N . ILE A 1 96 ? 5.623 -9.043 -20.271 1.00 88.62 96 ILE A N 1
ATOM 791 C CA . ILE A 1 96 ? 4.422 -9.113 -19.440 1.00 88.62 96 ILE A CA 1
ATOM 792 C C . ILE A 1 96 ? 4.732 -9.415 -17.968 1.00 88.62 96 ILE A C 1
ATOM 794 O O . ILE A 1 96 ? 4.006 -8.938 -17.089 1.00 88.62 96 ILE A O 1
ATOM 798 N N . LEU A 1 97 ? 5.811 -10.151 -17.675 1.00 91.88 97 LEU A N 1
ATOM 799 C CA . LEU A 1 97 ? 6.190 -10.509 -16.307 1.00 91.88 97 LEU A CA 1
ATOM 800 C C . LEU A 1 97 ? 6.587 -9.274 -15.496 1.00 91.88 97 LEU A C 1
ATOM 802 O O . LEU A 1 97 ? 6.351 -9.231 -14.288 1.00 91.88 97 LEU A O 1
ATOM 806 N N . ASN A 1 98 ? 7.078 -8.225 -16.159 1.00 88.38 98 ASN A N 1
ATOM 807 C CA . ASN A 1 98 ? 7.378 -6.953 -15.512 1.00 88.38 98 ASN A CA 1
ATOM 808 C C . ASN A 1 98 ? 6.117 -6.134 -15.198 1.00 88.38 98 ASN A C 1
ATOM 810 O O . ASN A 1 98 ? 6.107 -5.386 -14.214 1.00 88.38 98 ASN A O 1
ATOM 814 N N . TYR A 1 99 ? 5.047 -6.259 -15.987 1.00 92.88 99 TYR A N 1
ATOM 815 C CA . TYR A 1 99 ? 3.796 -5.520 -15.773 1.00 92.88 99 TYR A CA 1
ATOM 816 C C . TYR A 1 99 ? 2.861 -6.210 -14.787 1.00 92.88 99 TYR A C 1
ATOM 818 O O . TYR A 1 99 ? 2.219 -5.540 -13.974 1.00 92.88 99 TYR A O 1
ATOM 826 N N . PHE A 1 100 ? 2.802 -7.540 -14.833 1.00 94.00 100 PHE A N 1
ATOM 827 C CA . PHE A 1 100 ? 1.857 -8.343 -14.067 1.00 94.00 100 PHE A CA 1
ATOM 828 C C . PHE A 1 100 ? 1.791 -7.996 -12.565 1.00 94.00 100 PHE A C 1
ATOM 830 O O . PHE A 1 100 ? 0.703 -7.638 -12.103 1.00 94.00 100 PHE A O 1
ATOM 837 N N . PRO A 1 101 ? 2.897 -8.000 -11.789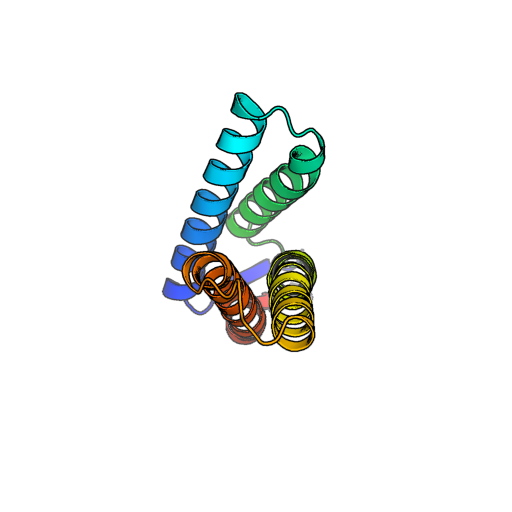 1.00 92.19 101 PRO A N 1
ATOM 838 C CA . PRO A 1 101 ? 2.825 -7.699 -10.356 1.00 92.19 101 PRO A CA 1
ATOM 839 C C . PRO A 1 101 ? 2.326 -6.274 -10.081 1.00 92.19 101 PRO A C 1
ATOM 841 O O . PRO A 1 101 ? 1.627 -6.028 -9.100 1.00 92.19 101 PRO A O 1
ATOM 844 N N . LYS A 1 102 ? 2.621 -5.330 -10.977 1.00 93.75 102 LYS A N 1
ATOM 845 C CA . LYS A 1 102 ? 2.236 -3.920 -10.838 1.00 93.75 102 LYS A CA 1
ATOM 846 C C . LYS A 1 102 ? 0.752 -3.719 -11.114 1.00 93.75 102 LYS A C 1
ATOM 848 O O . LYS A 1 102 ? 0.086 -2.991 -10.384 1.00 93.75 102 LYS A O 1
ATOM 853 N N . VAL A 1 103 ? 0.217 -4.428 -12.107 1.00 95.81 103 VAL A N 1
ATOM 854 C CA . VAL A 1 103 ? -1.225 -4.475 -12.374 1.00 95.81 103 VAL A CA 1
ATOM 855 C C . VAL A 1 103 ? -1.972 -5.116 -11.200 1.00 95.81 103 VAL A C 1
ATOM 857 O O . VAL A 1 103 ? -3.004 -4.593 -10.785 1.00 95.81 103 VAL A O 1
ATOM 860 N N . VAL A 1 104 ? -1.446 -6.192 -10.606 1.00 95.69 104 VAL A N 1
ATOM 861 C CA . VAL A 1 104 ? -2.050 -6.810 -9.411 1.00 95.69 104 VAL A CA 1
ATOM 862 C C . VAL A 1 104 ? -2.119 -5.815 -8.247 1.00 95.69 104 VAL A C 1
ATOM 864 O O . VAL A 1 104 ? -3.171 -5.677 -7.619 1.00 95.69 104 VAL A O 1
ATOM 867 N N . LEU A 1 105 ? -1.038 -5.076 -7.983 1.00 95.81 105 LEU A N 1
ATOM 868 C CA . LEU A 1 105 ? -1.004 -4.068 -6.918 1.00 95.81 105 LEU A CA 1
ATOM 869 C C . LEU A 1 105 ? -1.925 -2.872 -7.205 1.00 95.81 105 LEU A C 1
ATOM 871 O O . LEU A 1 105 ? -2.600 -2.389 -6.294 1.00 95.81 105 LEU A O 1
ATOM 875 N N . LEU A 1 106 ? -2.026 -2.446 -8.467 1.00 96.69 106 LEU A N 1
ATOM 876 C CA . LEU A 1 106 ? -2.987 -1.435 -8.911 1.00 96.69 106 LEU A CA 1
ATOM 877 C C . LEU A 1 106 ? -4.432 -1.872 -8.618 1.00 96.69 106 LEU A C 1
ATOM 879 O O . LEU A 1 106 ? -5.209 -1.119 -8.024 1.00 96.69 106 LEU A O 1
ATOM 883 N N . LEU A 1 107 ? -4.789 -3.103 -8.999 1.00 96.94 107 LEU A N 1
ATOM 884 C CA . LEU A 1 107 ? -6.117 -3.668 -8.758 1.00 96.94 107 LEU A CA 1
ATOM 885 C C . LEU A 1 107 ? -6.412 -3.795 -7.260 1.00 96.94 107 LEU A C 1
ATOM 887 O O . LEU A 1 107 ? -7.509 -3.441 -6.823 1.00 96.94 107 LEU A O 1
ATOM 891 N N . ALA A 1 108 ? -5.434 -4.227 -6.459 1.00 96.50 108 ALA A N 1
ATOM 892 C CA . ALA A 1 108 ? -5.561 -4.245 -5.005 1.00 96.50 108 ALA A CA 1
ATOM 893 C C . ALA A 1 108 ? -5.851 -2.838 -4.450 1.00 96.50 108 ALA A C 1
ATOM 895 O O . ALA A 1 108 ? -6.746 -2.677 -3.618 1.00 96.50 108 ALA A O 1
ATOM 896 N N . GLY A 1 109 ? -5.174 -1.807 -4.968 1.00 96.50 109 GLY A N 1
ATOM 897 C CA . GLY A 1 109 ? -5.445 -0.407 -4.640 1.00 96.50 109 GLY A CA 1
ATOM 898 C C . GLY A 1 109 ? -6.890 0.006 -4.908 1.00 96.50 109 GLY A C 1
ATOM 899 O O . GLY A 1 109 ? -7.546 0.559 -4.025 1.00 96.50 109 GLY A O 1
ATOM 900 N N . LEU A 1 110 ? -7.418 -0.329 -6.087 1.00 97.12 110 LEU A N 1
ATOM 901 C CA . LEU A 1 110 ? -8.811 -0.050 -6.454 1.00 97.12 110 LEU A CA 1
ATOM 902 C C . LEU A 1 110 ? -9.808 -0.770 -5.534 1.00 97.12 110 LEU A C 1
ATOM 904 O O . LEU A 1 110 ? -10.775 -0.156 -5.075 1.00 97.12 110 LEU A O 1
ATOM 908 N N . ILE A 1 111 ? -9.559 -2.045 -5.220 1.00 97.00 111 ILE A N 1
ATOM 909 C CA . ILE A 1 111 ? -10.400 -2.837 -4.311 1.00 97.00 111 ILE A CA 1
ATOM 910 C C . ILE A 1 111 ? -10.407 -2.223 -2.907 1.00 97.00 111 ILE A C 1
ATOM 912 O O . ILE A 1 111 ? -11.471 -2.097 -2.301 1.00 97.00 111 ILE A O 1
ATOM 916 N N . ILE A 1 112 ? -9.250 -1.804 -2.390 1.00 96.69 112 ILE A N 1
ATOM 917 C CA . ILE A 1 112 ? -9.138 -1.193 -1.059 1.00 96.69 112 ILE A CA 1
ATOM 918 C C . ILE A 1 112 ? -9.832 0.170 -1.025 1.00 96.69 112 ILE A C 1
ATOM 920 O O . ILE A 1 112 ? -10.585 0.456 -0.088 1.00 96.69 112 ILE A O 1
ATOM 924 N N . PHE A 1 113 ? -9.642 0.996 -2.053 1.00 97.25 113 PHE A N 1
ATOM 925 C CA . PHE A 1 113 ? -10.274 2.309 -2.145 1.00 97.25 113 PHE A CA 1
ATOM 926 C C . PHE A 1 113 ? -11.806 2.201 -2.189 1.00 97.25 113 PHE A C 1
ATOM 928 O O . PHE A 1 113 ? -12.517 2.842 -1.411 1.00 97.25 113 PHE A O 1
ATOM 935 N N . GLN A 1 114 ? -12.338 1.337 -3.058 1.00 96.06 114 GLN A N 1
ATOM 936 C CA . GLN A 1 114 ? -13.784 1.138 -3.174 1.00 96.06 114 GLN A CA 1
ATOM 937 C C . GLN A 1 114 ? -14.366 0.408 -1.959 1.00 96.06 114 GLN A C 1
ATOM 939 O O . GLN A 1 114 ? -15.433 0.781 -1.465 1.00 96.06 114 GLN A O 1
ATOM 944 N N . GLY A 1 115 ? -13.665 -0.611 -1.461 1.00 93.06 115 GLY A N 1
ATOM 945 C CA . GLY A 1 115 ? -14.061 -1.384 -0.290 1.00 93.06 115 GLY A CA 1
ATOM 946 C C . GLY A 1 115 ? -14.146 -0.504 0.949 1.00 93.06 115 GLY A C 1
ATOM 947 O O . GLY A 1 115 ? -15.194 -0.456 1.581 1.00 93.06 115 GLY A O 1
ATOM 948 N N . SER A 1 116 ? -13.122 0.309 1.224 1.00 93.69 116 SER A N 1
ATOM 949 C CA . SER A 1 116 ? -13.138 1.251 2.352 1.00 93.69 116 SER A CA 1
ATOM 950 C C . SER A 1 116 ? -14.294 2.255 2.274 1.00 93.69 116 SER A C 1
ATOM 952 O O . SER A 1 116 ? -14.887 2.588 3.301 1.00 93.69 116 SER A O 1
ATOM 954 N N . SER A 1 117 ? -14.681 2.688 1.069 1.00 91.56 117 SER A N 1
ATOM 955 C CA . SER A 1 117 ? -15.848 3.556 0.881 1.00 91.56 117 SER A CA 1
ATOM 956 C C . SER A 1 117 ? -17.160 2.868 1.273 1.00 91.56 117 SER A C 1
ATOM 958 O O . SER A 1 117 ? -17.972 3.461 1.989 1.00 91.56 117 SER A O 1
ATOM 960 N N . LYS A 1 118 ? -17.333 1.611 0.841 1.00 91.06 118 LYS A N 1
ATOM 961 C CA . LYS A 1 118 ? -18.565 0.821 0.996 1.00 91.06 118 LYS A CA 1
ATOM 962 C C . LYS A 1 118 ? -18.705 0.140 2.356 1.00 91.06 118 LYS A C 1
ATOM 964 O O . LYS A 1 118 ? -19.825 -0.099 2.791 1.00 91.06 118 LYS A O 1
ATOM 969 N N . THR A 1 119 ? -17.598 -0.225 3.002 1.00 90.44 119 THR A N 1
ATOM 970 C CA . THR A 1 119 ? -17.621 -1.104 4.181 1.00 90.44 119 THR A CA 1
ATOM 971 C C . THR A 1 119 ? -17.230 -0.415 5.479 1.00 90.44 119 THR A C 1
ATOM 973 O O . THR A 1 119 ? -17.334 -1.039 6.533 1.00 90.44 119 THR A O 1
ATOM 976 N N . ILE A 1 120 ? -16.728 0.824 5.426 1.00 90.75 120 ILE A N 1
ATOM 977 C CA . ILE A 1 120 ? -16.326 1.581 6.614 1.00 90.75 120 ILE A CA 1
ATOM 978 C C . ILE A 1 120 ? -17.261 2.775 6.790 1.00 90.75 120 ILE A C 1
ATOM 980 O O . ILE A 1 120 ? -17.319 3.681 5.948 1.00 90.75 120 ILE A O 1
ATOM 984 N N . HIS A 1 121 ? -17.948 2.792 7.930 1.00 89.00 121 HIS A N 1
ATOM 985 C CA . HIS A 1 121 ? -18.771 3.913 8.371 1.00 89.00 121 HIS A CA 1
ATOM 986 C C . HIS A 1 121 ? -18.198 4.515 9.649 1.00 89.00 121 HIS A C 1
ATOM 988 O O . HIS A 1 121 ? -17.745 3.797 10.541 1.00 89.00 121 HIS A O 1
ATOM 994 N N . THR A 1 122 ? -18.218 5.839 9.733 1.00 83.31 122 THR A N 1
ATOM 995 C CA . THR A 1 122 ? -17.846 6.589 10.929 1.00 83.31 122 THR A CA 1
ATOM 996 C C . THR A 1 122 ? -19.111 6.903 11.706 1.00 83.31 122 THR A C 1
ATOM 998 O O . THR A 1 122 ? -19.990 7.586 11.186 1.00 83.31 122 THR A O 1
ATOM 1001 N N . ARG A 1 123 ? -19.217 6.397 12.935 1.00 73.88 123 ARG A N 1
ATOM 1002 C CA . ARG A 1 123 ? -20.280 6.803 13.855 1.00 73.88 123 ARG A CA 1
ATOM 1003 C C . ARG A 1 123 ? -19.729 7.890 14.766 1.00 73.88 123 ARG A C 1
ATOM 1005 O O . ARG A 1 123 ? -18.810 7.602 15.538 1.00 73.88 123 ARG A O 1
ATOM 1012 N N . ASN A 1 124 ? -20.267 9.102 14.668 1.00 71.00 124 ASN A N 1
ATOM 1013 C CA . ASN A 1 124 ? -20.016 10.149 15.654 1.00 71.00 124 ASN A CA 1
ATOM 1014 C C . ASN A 1 124 ? -20.862 9.846 16.898 1.00 71.00 124 ASN A C 1
ATOM 1016 O O . ASN A 1 124 ? -21.954 9.301 16.783 1.00 71.00 124 ASN A O 1
ATOM 1020 N N . LEU A 1 125 ? -20.314 10.088 18.092 1.00 61.84 125 LEU A N 1
ATOM 1021 C CA . LEU A 1 125 ? -21.009 9.829 19.365 1.00 61.84 125 LEU A CA 1
ATOM 1022 C C . LEU A 1 125 ? -21.896 11.010 19.798 1.00 61.84 125 LEU A C 1
ATOM 1024 O O . LEU A 1 125 ? -22.396 10.993 20.916 1.00 61.84 125 LEU A O 1
ATOM 1028 N N . ASP A 1 126 ? -22.070 11.996 18.917 1.00 59.75 126 ASP A N 1
ATOM 1029 C CA . ASP A 1 126 ? -22.826 13.226 19.162 1.00 59.75 126 ASP A CA 1
ATOM 1030 C C . ASP A 1 126 ? -24.180 13.240 18.410 1.00 59.75 126 ASP A C 1
ATOM 1032 O O . ASP A 1 126 ? -24.841 14.274 18.392 1.00 59.75 126 ASP A O 1
ATOM 1036 N N . ASP A 1 127 ? -24.586 12.098 17.824 1.00 50.00 127 ASP A N 1
ATOM 1037 C CA . ASP A 1 127 ? -25.897 11.852 17.186 1.00 50.00 127 ASP A CA 1
ATOM 1038 C C . ASP A 1 127 ? -26.735 10.825 17.973 1.00 50.00 127 ASP A C 1
ATOM 1040 O O . ASP A 1 127 ? -26.220 9.703 18.235 1.00 50.00 127 ASP A O 1
#

Foldseek 3Di:
DKFKAFQDPVLLVVVLVVLVVVLVVLVVCCVPVVPPVSVVSNVLSVVLNVCSVVRPLCNLVSQLVCLVVCQQVVLVCVLVVVVVVCVVVVVPVPDVVVNVVSVVSNVVSVCSNVSSVVGIDIDDPVD